Protein AF-A0A1I1YIY4-F1 (afdb_monomer_lite)

InterPro domains:
  IPR008651 Uncharacterised protein family HicB [PF05534] (10-35)
  IPR010985 Ribbon-helix-helix [SSF47598] (6-48)
  IPR013321 Arc-type ribbon-helix-helix [G3DSA:1.10.1220.10] (1-128)

pLDDT: mean 80.32, std 14.22, range [46.34, 97.25]

Radius of gyration: 22.72 Å; chains: 1; bounding box: 58×53×59 Å

Secondary structure (DSSP, 8-state):
------S--------HHHHHHHHHHHHHTT--HHHHHHHHHHHHSPPHHHHHHHHHSPTT-HHHHHHHHHHHHHHHHHHHHHHHHHHHHHHHHTT---TTHHHHHHHHHHHHHHHHHHHHHHHHHHHHHHHHHSTTPPPTHHHHHTT-PPP-

Organism: NCBI:txid32040

Structure (mmCIF, N/CA/C/O backbone):
data_AF-A0A1I1YIY4-F1
#
_entry.id   AF-A0A1I1YIY4-F1
#
loop_
_atom_site.group_PDB
_atom_site.id
_atom_site.type_symbol
_atom_site.label_atom_id
_atom_site.label_alt_id
_atom_site.label_comp_id
_atom_site.label_asym_id
_atom_site.label_entity_id
_atom_site.label_seq_id
_atom_site.pdbx_PDB_ins_code
_atom_site.Cartn_x
_atom_site.Cartn_y
_atom_site.Cartn_z
_atom_site.occupancy
_atom_site.B_iso_or_equiv
_atom_site.auth_seq_id
_atom_site.auth_comp_id
_atom_site.auth_asym_id
_atom_site.auth_atom_id
_atom_site.pdbx_PDB_model_num
ATOM 1 N N . MET A 1 1 ? 4.814 -25.012 28.035 1.00 46.34 1 MET A N 1
ATOM 2 C CA . MET A 1 1 ? 4.891 -25.955 26.908 1.00 46.34 1 MET A CA 1
ATOM 3 C C . MET A 1 1 ? 3.454 -26.138 26.461 1.00 46.34 1 MET A C 1
ATOM 5 O O . MET A 1 1 ? 2.689 -26.688 27.237 1.00 46.34 1 MET A O 1
ATOM 9 N N . ASP A 1 2 ? 2.946 -25.527 25.400 1.00 48.53 2 ASP A N 1
ATOM 10 C CA . ASP A 1 2 ? 3.580 -24.908 24.239 1.00 48.53 2 ASP A CA 1
ATOM 11 C C . ASP A 1 2 ? 2.673 -23.776 23.733 1.00 48.53 2 ASP A C 1
ATOM 13 O O . ASP A 1 2 ? 1.528 -24.024 23.366 1.00 48.53 2 ASP A O 1
ATOM 17 N N . ASP A 1 3 ? 3.182 -22.541 23.684 1.00 55.66 3 ASP A N 1
ATOM 18 C CA . ASP A 1 3 ? 2.574 -21.433 22.921 1.00 55.66 3 ASP A CA 1
ATOM 19 C C . ASP A 1 3 ? 2.932 -21.572 21.423 1.00 55.66 3 ASP A C 1
ATOM 21 O O . ASP A 1 3 ? 3.274 -20.603 20.736 1.00 55.66 3 ASP A O 1
ATOM 25 N N . GLU A 1 4 ? 2.967 -22.807 20.918 1.00 54.03 4 GLU A N 1
ATOM 26 C CA . GLU A 1 4 ? 3.561 -23.116 19.625 1.00 54.03 4 GLU A CA 1
ATOM 27 C C . GLU A 1 4 ? 2.521 -23.021 18.508 1.00 54.03 4 GLU A C 1
ATOM 29 O O . GLU A 1 4 ? 1.677 -23.886 18.298 1.00 54.03 4 GLU A O 1
ATOM 34 N N . ASP A 1 5 ? 2.678 -21.935 17.754 1.00 60.22 5 ASP A N 1
ATOM 35 C CA . ASP A 1 5 ? 2.136 -21.658 16.425 1.00 60.22 5 ASP A CA 1
ATOM 36 C C . ASP A 1 5 ? 0.777 -20.932 16.377 1.00 60.22 5 ASP A C 1
ATOM 38 O O . ASP A 1 5 ? -0.262 -21.465 15.996 1.00 60.22 5 ASP A O 1
ATOM 42 N N . ARG A 1 6 ? 0.815 -19.617 16.657 1.00 80.00 6 ARG A N 1
ATOM 43 C CA . ARG A 1 6 ? -0.283 -18.649 16.415 1.00 80.00 6 ARG A CA 1
ATOM 44 C C . ARG A 1 6 ? -0.660 -18.481 14.929 1.00 80.00 6 ARG A C 1
ATOM 46 O O . ARG A 1 6 ? -1.421 -17.576 14.590 1.00 80.00 6 ARG A O 1
ATOM 53 N N . TYR A 1 7 ? -0.107 -19.292 14.031 1.00 82.62 7 TYR A N 1
ATOM 54 C CA . TYR A 1 7 ? -0.278 -19.162 12.590 1.00 82.62 7 TYR A CA 1
ATOM 55 C C . TYR A 1 7 ? -1.150 -20.284 12.028 1.00 82.62 7 TYR A C 1
ATOM 57 O O . TYR A 1 7 ? -0.907 -21.469 12.242 1.00 82.62 7 TYR A O 1
ATOM 65 N N . THR A 1 8 ? -2.146 -19.907 11.225 1.00 86.50 8 THR A N 1
ATOM 66 C CA . THR A 1 8 ? -2.897 -20.875 10.418 1.00 86.50 8 THR A CA 1
ATOM 67 C C . THR A 1 8 ? -2.083 -21.230 9.176 1.00 86.50 8 THR A C 1
ATOM 69 O O . THR A 1 8 ? -1.798 -20.369 8.344 1.00 86.50 8 THR A O 1
ATOM 72 N N . ARG A 1 9 ? -1.703 -22.504 9.034 1.00 89.88 9 ARG A N 1
ATOM 73 C CA . ARG A 1 9 ? -0.960 -22.991 7.863 1.00 89.88 9 ARG A CA 1
ATOM 74 C C . ARG A 1 9 ? -1.906 -23.202 6.685 1.00 89.88 9 ARG A C 1
ATOM 76 O O . ARG A 1 9 ? -2.873 -23.951 6.788 1.00 89.88 9 ARG A O 1
ATOM 83 N N . ILE A 1 10 ? -1.588 -22.584 5.552 1.00 89.12 10 ILE A N 1
ATOM 84 C CA . ILE A 1 10 ? -2.338 -22.728 4.301 1.00 89.12 10 ILE A CA 1
ATOM 85 C C . ILE A 1 10 ? -1.400 -23.103 3.155 1.00 89.12 10 ILE A C 1
ATOM 87 O O . ILE A 1 10 ? -0.235 -22.709 3.131 1.00 89.12 10 ILE A O 1
ATOM 91 N N . THR A 1 11 ? -1.910 -23.855 2.180 1.00 93.50 11 THR A N 1
ATOM 92 C CA . THR A 1 11 ? -1.194 -24.143 0.931 1.00 93.50 11 THR A CA 1
ATOM 93 C C . THR A 1 11 ? -1.805 -23.327 -0.199 1.00 93.50 11 THR A C 1
ATOM 95 O O . THR A 1 11 ? -2.979 -23.489 -0.525 1.00 93.50 11 THR A O 1
ATOM 98 N N . LEU A 1 12 ? -1.004 -22.458 -0.813 1.00 92.38 12 LEU A N 1
ATOM 99 C CA . LEU A 1 12 ? -1.431 -21.608 -1.921 1.00 92.38 12 LEU A CA 1
ATOM 100 C C . LEU A 1 12 ? -1.074 -22.260 -3.262 1.00 92.38 12 LEU A C 1
ATOM 102 O O . LEU A 1 12 ? 0.036 -22.757 -3.446 1.00 92.38 12 LEU A O 1
ATOM 106 N N . ARG A 1 13 ? -2.003 -22.226 -4.223 1.00 95.44 13 ARG A N 1
ATOM 107 C CA . ARG A 1 13 ? -1.722 -22.547 -5.630 1.00 95.44 13 ARG A CA 1
ATOM 108 C C . ARG A 1 13 ? -1.587 -21.239 -6.391 1.00 95.44 13 ARG A C 1
ATOM 110 O O . ARG A 1 13 ? -2.569 -20.520 -6.536 1.00 95.44 13 ARG A O 1
ATOM 117 N N . ILE A 1 14 ? -0.384 -20.939 -6.863 1.00 92.94 14 ILE A N 1
ATOM 118 C CA . ILE A 1 14 ? -0.097 -19.707 -7.601 1.00 92.94 14 ILE A CA 1
ATOM 119 C C . ILE A 1 14 ? 0.479 -20.021 -8.988 1.00 92.94 14 ILE A C 1
ATOM 121 O O . ILE A 1 14 ? 1.130 -21.058 -9.154 1.00 92.94 14 ILE A O 1
ATOM 125 N N . PRO A 1 15 ? 0.252 -19.151 -9.989 1.00 97.25 15 PRO A N 1
ATOM 126 C CA . PRO A 1 15 ? 0.902 -19.251 -11.293 1.00 97.25 15 PRO A CA 1
ATOM 127 C C . PRO A 1 15 ? 2.438 -19.311 -11.183 1.00 97.25 15 PRO A C 1
ATOM 129 O O . PRO A 1 15 ? 3.031 -18.703 -10.288 1.00 97.25 15 PRO A O 1
ATOM 132 N N . LYS A 1 16 ? 3.096 -20.069 -12.074 1.00 93.44 16 LYS A N 1
ATOM 133 C CA . LYS A 1 16 ? 4.557 -20.310 -12.017 1.00 93.44 16 LYS A CA 1
ATOM 134 C C . LYS A 1 16 ? 5.374 -19.032 -12.216 1.00 93.44 16 LYS A C 1
ATOM 136 O O . LYS A 1 16 ? 6.390 -18.834 -11.558 1.00 93.44 16 LYS A O 1
ATOM 141 N N . ASP A 1 17 ? 4.914 -18.177 -13.115 1.00 92.44 17 ASP A N 1
ATOM 142 C CA . ASP A 1 17 ? 5.447 -16.842 -13.363 1.00 92.44 17 ASP A CA 1
ATOM 143 C C . ASP A 1 17 ? 5.341 -15.961 -12.111 1.00 92.44 17 ASP A C 1
ATOM 145 O O . ASP A 1 17 ? 6.331 -15.352 -11.702 1.00 92.44 17 ASP A O 1
ATOM 149 N N . LEU A 1 18 ? 4.186 -15.967 -11.436 1.00 92.31 18 LEU A N 1
ATOM 150 C CA . LEU A 1 18 ? 4.000 -15.228 -10.188 1.00 92.31 18 LEU A CA 1
ATOM 151 C C . LEU A 1 18 ? 4.905 -15.759 -9.069 1.00 92.31 18 LEU A C 1
ATOM 153 O O . LEU A 1 18 ? 5.518 -14.968 -8.351 1.00 92.31 18 LEU A O 1
ATOM 157 N N . HIS A 1 19 ? 5.038 -17.083 -8.944 1.00 96.00 19 HIS A N 1
ATOM 158 C CA . HIS A 1 19 ? 5.977 -17.696 -8.004 1.00 96.00 19 HIS A CA 1
ATOM 159 C C . HIS A 1 19 ? 7.403 -17.192 -8.248 1.00 96.00 19 HIS A C 1
ATOM 161 O O . HIS A 1 19 ? 8.067 -16.754 -7.314 1.00 96.00 19 HIS A O 1
ATOM 167 N N . GLN A 1 20 ? 7.858 -17.187 -9.504 1.00 95.19 20 GLN A N 1
ATOM 168 C CA . GLN A 1 20 ? 9.202 -16.734 -9.855 1.00 95.19 20 GLN A CA 1
ATOM 169 C C . GLN A 1 20 ? 9.424 -15.252 -9.519 1.00 95.19 20 GLN A C 1
ATOM 171 O O . GLN A 1 20 ? 10.475 -14.895 -8.989 1.00 95.19 20 GLN A O 1
ATOM 176 N N . VAL A 1 21 ? 8.429 -14.394 -9.765 1.00 93.75 21 VAL A N 1
ATOM 177 C CA . VAL A 1 21 ? 8.478 -12.974 -9.375 1.00 93.75 21 VAL A CA 1
ATOM 178 C C . VAL A 1 21 ? 8.605 -12.814 -7.856 1.00 93.75 21 VAL A C 1
ATOM 180 O O . VAL A 1 21 ? 9.412 -12.003 -7.396 1.00 93.75 21 VAL A O 1
ATOM 183 N N . LEU A 1 22 ? 7.846 -13.588 -7.074 1.00 93.75 22 LEU A N 1
ATOM 184 C CA . LEU A 1 22 ? 7.902 -13.549 -5.610 1.00 93.75 22 LEU A CA 1
ATOM 185 C C . LEU A 1 22 ? 9.237 -14.075 -5.070 1.00 93.75 22 LEU A C 1
ATOM 187 O O . LEU A 1 22 ? 9.790 -13.467 -4.158 1.00 93.75 22 LEU A O 1
ATOM 191 N N . THR A 1 23 ? 9.797 -15.137 -5.658 1.00 95.19 23 THR A N 1
ATOM 192 C CA . THR A 1 23 ? 11.123 -15.658 -5.287 1.00 95.19 23 THR A CA 1
ATOM 193 C C . THR A 1 23 ? 12.211 -14.612 -5.507 1.00 95.19 23 THR A C 1
ATOM 195 O O . THR A 1 23 ? 12.939 -14.290 -4.573 1.00 95.19 23 THR A O 1
ATOM 198 N N . THR A 1 24 ? 12.269 -13.999 -6.695 1.00 94.19 24 THR A N 1
ATOM 199 C CA . THR A 1 24 ? 13.250 -12.939 -6.979 1.00 94.19 24 THR A CA 1
ATOM 200 C C . THR A 1 24 ? 13.089 -11.745 -6.032 1.00 94.19 24 THR A C 1
ATOM 202 O O . THR A 1 24 ? 14.070 -11.125 -5.624 1.00 94.19 24 THR A O 1
ATOM 205 N N . ALA A 1 25 ? 11.854 -11.394 -5.665 1.00 91.44 25 ALA A N 1
ATOM 206 C CA . ALA A 1 25 ? 11.611 -10.306 -4.726 1.00 91.44 25 ALA A CA 1
ATOM 207 C C . ALA A 1 25 ? 12.050 -10.640 -3.291 1.00 91.44 25 ALA A C 1
ATOM 209 O O . ALA A 1 25 ? 12.610 -9.775 -2.614 1.00 91.44 25 ALA A O 1
ATOM 210 N N . ALA A 1 26 ? 11.830 -11.877 -2.848 1.00 94.81 26 ALA A N 1
ATOM 211 C CA . ALA A 1 26 ? 12.260 -12.368 -1.545 1.00 94.81 26 ALA A CA 1
ATOM 212 C C . ALA A 1 26 ? 13.795 -12.375 -1.433 1.00 94.81 26 ALA A C 1
ATOM 214 O O . ALA A 1 26 ? 14.343 -11.847 -0.468 1.00 94.81 26 ALA A O 1
ATOM 215 N N . GLU A 1 27 ? 14.491 -12.852 -2.470 1.00 93.81 27 GLU A N 1
ATOM 216 C CA . GLU A 1 27 ? 15.958 -12.809 -2.564 1.00 93.81 27 GLU A CA 1
ATOM 217 C C . GLU A 1 27 ? 16.487 -11.374 -2.494 1.00 93.81 27 GLU A C 1
ATOM 219 O O . GLU A 1 27 ? 17.369 -11.070 -1.694 1.00 93.81 27 GLU A O 1
ATOM 224 N N . ARG A 1 28 ? 15.902 -1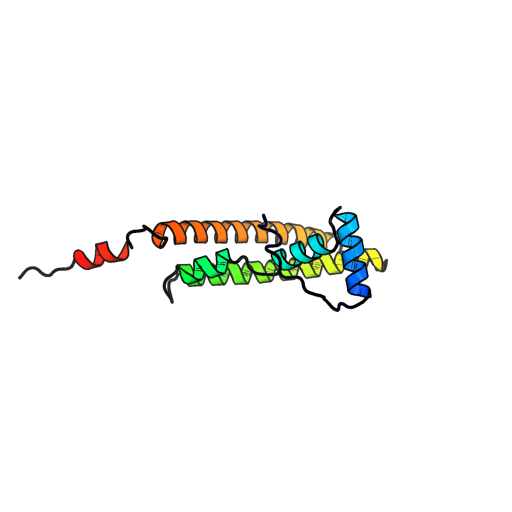0.459 -3.279 1.00 93.81 28 ARG A N 1
ATOM 225 C CA . ARG A 1 28 ? 16.305 -9.044 -3.305 1.00 93.81 28 ARG A CA 1
ATOM 226 C C . ARG A 1 28 ? 16.120 -8.344 -1.956 1.00 93.81 28 ARG A C 1
ATOM 228 O O . ARG A 1 28 ? 16.821 -7.377 -1.675 1.00 93.81 28 ARG A O 1
ATOM 235 N N . THR A 1 29 ? 15.153 -8.779 -1.155 1.00 88.56 29 THR A N 1
ATOM 236 C CA . THR A 1 29 ? 14.832 -8.175 0.148 1.00 88.56 29 THR A CA 1
ATOM 237 C C . THR A 1 29 ? 15.429 -8.939 1.328 1.00 88.56 29 THR A C 1
ATOM 239 O O . THR A 1 29 ? 15.192 -8.552 2.472 1.00 88.56 29 THR A O 1
ATOM 242 N N . SER A 1 30 ? 16.201 -10.001 1.069 1.00 92.81 30 SER A N 1
ATOM 243 C CA . SER A 1 30 ? 16.733 -10.919 2.085 1.00 92.81 30 SER A CA 1
ATOM 244 C C . SER A 1 30 ? 15.649 -11.481 3.018 1.00 92.81 30 SER A C 1
ATOM 246 O O . SER A 1 30 ? 15.883 -11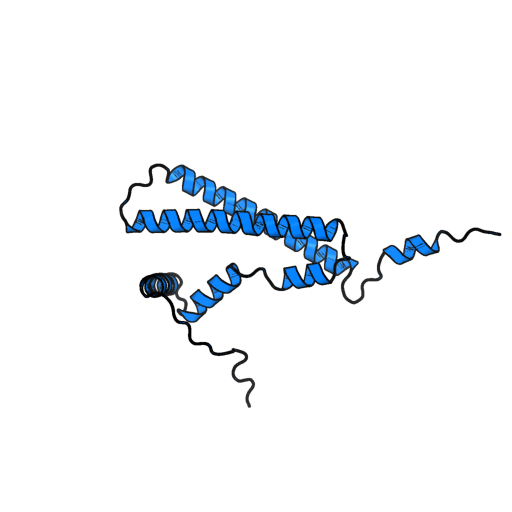.691 4.208 1.00 92.81 30 SER A O 1
ATOM 248 N N . LYS A 1 31 ? 14.444 -11.711 2.487 1.00 90.25 31 LYS A N 1
ATOM 249 C CA . LYS A 1 31 ? 13.299 -12.281 3.211 1.00 90.25 31 LYS A CA 1
ATOM 250 C C . LYS A 1 31 ? 13.031 -13.708 2.748 1.00 90.25 31 LYS A C 1
ATOM 252 O O . LYS A 1 31 ? 13.368 -14.091 1.632 1.00 90.25 31 LYS A O 1
ATOM 257 N N . SER A 1 32 ? 12.367 -14.501 3.589 1.00 95.12 32 SER A N 1
ATOM 258 C CA . SER A 1 32 ? 11.789 -15.764 3.122 1.00 95.12 32 SER A CA 1
ATOM 259 C C . SER A 1 32 ? 10.628 -15.485 2.165 1.00 95.12 32 SER A C 1
ATOM 261 O O . SER A 1 32 ? 9.959 -14.455 2.271 1.00 95.12 32 SER A O 1
ATOM 263 N N . LEU A 1 33 ? 10.342 -16.426 1.260 1.00 94.06 33 LEU A N 1
ATOM 264 C CA . LEU A 1 33 ? 9.196 -16.316 0.352 1.00 94.06 33 LEU A CA 1
ATOM 265 C C . LEU A 1 33 ? 7.889 -16.070 1.124 1.00 94.06 33 LEU A C 1
ATOM 267 O O . LEU A 1 33 ? 7.088 -15.229 0.730 1.00 94.06 33 LEU A O 1
ATOM 271 N N . ASN A 1 34 ? 7.710 -16.751 2.261 1.00 93.94 34 ASN A N 1
ATOM 272 C CA . ASN A 1 34 ? 6.545 -16.567 3.123 1.00 93.94 34 ASN A CA 1
ATOM 273 C C . ASN A 1 34 ? 6.484 -15.149 3.716 1.00 93.94 34 ASN A C 1
ATOM 275 O O . ASN A 1 34 ? 5.437 -14.514 3.675 1.00 93.94 34 ASN A O 1
ATOM 279 N N . ALA A 1 35 ? 7.607 -14.618 4.214 1.00 92.38 35 ALA A N 1
ATOM 280 C CA . ALA A 1 35 ? 7.661 -13.264 4.768 1.00 92.38 35 ALA A CA 1
ATOM 281 C C . ALA A 1 35 ? 7.407 -12.180 3.704 1.00 92.38 35 ALA A C 1
ATOM 283 O O . ALA A 1 35 ? 6.764 -11.173 3.995 1.00 92.38 35 ALA A O 1
ATOM 284 N N . GLU A 1 36 ? 7.873 -12.384 2.470 1.00 94.75 36 GLU A N 1
ATOM 285 C CA . GLU A 1 36 ? 7.591 -11.484 1.346 1.00 94.75 36 GLU A CA 1
ATOM 286 C C . GLU A 1 36 ? 6.108 -11.526 0.942 1.00 94.75 36 GLU A C 1
ATOM 288 O O . GLU A 1 36 ? 5.499 -10.476 0.739 1.00 94.75 36 GLU A O 1
ATOM 293 N N . ILE A 1 37 ? 5.502 -12.720 0.878 1.00 93.88 37 ILE A N 1
ATOM 294 C CA . ILE A 1 37 ? 4.064 -12.881 0.609 1.00 93.88 37 ILE A CA 1
ATOM 295 C C . ILE A 1 37 ? 3.239 -12.182 1.692 1.00 93.88 37 ILE A C 1
ATOM 297 O O . ILE A 1 37 ? 2.374 -11.372 1.364 1.00 93.88 37 ILE A O 1
ATOM 301 N N . ILE A 1 38 ? 3.534 -12.446 2.968 1.00 90.19 38 ILE A N 1
ATOM 302 C CA . ILE A 1 38 ? 2.839 -11.819 4.099 1.00 90.19 38 ILE A CA 1
ATOM 303 C C . ILE A 1 38 ? 2.987 -10.298 4.037 1.00 90.19 38 ILE A C 1
ATOM 305 O O . ILE A 1 38 ? 1.983 -9.601 4.119 1.00 90.19 38 ILE A O 1
ATOM 309 N N . GLY A 1 39 ? 4.197 -9.775 3.822 1.00 85.25 39 GLY A N 1
ATOM 310 C CA . GLY A 1 39 ? 4.423 -8.329 3.765 1.00 85.25 39 GLY A CA 1
ATOM 311 C C . GLY A 1 39 ? 3.646 -7.641 2.639 1.00 85.25 39 GLY A C 1
ATOM 312 O O . GLY A 1 39 ? 3.104 -6.555 2.833 1.00 85.25 39 GLY A O 1
ATOM 313 N N . ARG A 1 40 ? 3.530 -8.285 1.472 1.00 89.88 40 ARG A N 1
ATOM 314 C CA . ARG A 1 40 ? 2.702 -7.774 0.368 1.00 89.88 40 ARG A CA 1
ATOM 315 C C . ARG A 1 40 ? 1.216 -7.835 0.682 1.00 89.88 40 ARG A C 1
ATOM 317 O O . ARG A 1 40 ? 0.504 -6.888 0.366 1.00 89.88 40 ARG A O 1
ATOM 324 N N . LEU A 1 41 ? 0.758 -8.925 1.295 1.00 88.31 41 LEU A N 1
ATOM 325 C CA . LEU A 1 41 ? -0.637 -9.068 1.696 1.00 88.31 41 LEU A CA 1
ATOM 326 C C . LEU A 1 41 ? -1.009 -8.022 2.747 1.00 88.31 41 LEU A C 1
ATOM 328 O O . LEU A 1 41 ? -1.994 -7.320 2.558 1.00 88.31 41 LEU A O 1
ATOM 332 N N . GLN A 1 42 ? -0.181 -7.834 3.773 1.00 81.50 42 GLN A N 1
ATOM 333 C CA . GLN A 1 42 ? -0.355 -6.786 4.782 1.00 81.50 42 GLN A CA 1
ATOM 334 C C . GLN A 1 42 ? -0.381 -5.387 4.163 1.00 81.50 42 GLN A C 1
ATOM 336 O O . GLN A 1 42 ? -1.201 -4.569 4.548 1.00 81.50 42 GLN A O 1
ATOM 341 N N . ALA A 1 43 ? 0.457 -5.114 3.160 1.00 77.44 43 ALA A N 1
ATOM 342 C CA . ALA A 1 43 ? 0.411 -3.839 2.445 1.00 77.44 43 ALA A CA 1
ATOM 343 C C . ALA A 1 43 ? -0.845 -3.669 1.563 1.00 77.44 43 ALA A C 1
ATOM 345 O O . ALA A 1 43 ? -1.203 -2.542 1.215 1.00 77.44 43 ALA A O 1
ATOM 346 N N . SER A 1 44 ? -1.485 -4.772 1.160 1.00 79.25 44 SER A N 1
ATOM 347 C CA . SER A 1 44 ? -2.676 -4.773 0.299 1.00 79.25 44 SER A CA 1
ATOM 348 C C . SER A 1 44 ? -3.998 -4.754 1.068 1.00 79.25 44 SER A C 1
ATOM 350 O O . SER A 1 44 ? -4.999 -4.274 0.539 1.00 79.25 44 SER A O 1
ATOM 352 N N . VAL A 1 45 ? -4.004 -5.273 2.296 1.00 75.25 45 VAL A N 1
ATOM 353 C CA . VAL A 1 45 ? -5.173 -5.297 3.175 1.00 75.25 45 VAL A CA 1
ATOM 354 C C . VAL A 1 45 ? -5.192 -3.982 3.965 1.00 75.25 45 VAL A C 1
ATOM 356 O O . VAL A 1 45 ? -4.158 -3.612 4.521 1.00 75.25 45 VAL A O 1
ATOM 359 N N . PRO A 1 46 ? -6.313 -3.238 3.991 1.00 61.75 46 PRO A N 1
ATOM 360 C CA . PRO A 1 46 ? -6.442 -2.089 4.878 1.00 61.75 46 PRO A CA 1
ATOM 361 C C . PRO A 1 46 ? -6.224 -2.545 6.322 1.00 61.75 46 PRO A C 1
ATOM 363 O O . PRO A 1 46 ? -6.760 -3.567 6.742 1.00 61.75 46 PRO A O 1
ATOM 366 N N . ASP A 1 47 ? -5.383 -1.820 7.050 1.00 64.25 47 ASP A N 1
ATOM 367 C CA . ASP A 1 47 ? -4.976 -2.165 8.410 1.00 64.25 47 ASP A CA 1
ATOM 368 C C . ASP A 1 47 ? -6.229 -2.326 9.298 1.00 64.25 47 ASP A C 1
ATOM 370 O O . ASP A 1 47 ? -7.106 -1.462 9.258 1.00 64.25 47 ASP A O 1
ATOM 374 N N . ASP A 1 48 ? -6.326 -3.366 10.139 1.00 60.28 48 ASP A N 1
ATOM 375 C CA . ASP A 1 48 ? -7.493 -3.607 11.027 1.00 60.28 48 ASP A CA 1
ATOM 376 C C . ASP A 1 48 ? -7.819 -2.397 11.926 1.00 60.28 48 ASP A C 1
ATOM 378 O O . ASP A 1 48 ? -8.946 -2.211 12.387 1.00 60.28 48 ASP A O 1
ATOM 382 N N . THR A 1 49 ? -6.837 -1.518 12.142 1.00 58.12 49 THR A N 1
ATOM 383 C CA . THR A 1 49 ? -7.010 -0.247 12.852 1.00 58.12 49 THR A CA 1
ATOM 384 C C . THR A 1 49 ? -7.915 0.752 12.122 1.00 58.12 49 THR A C 1
ATOM 386 O O . THR A 1 49 ? -8.472 1.636 12.765 1.00 58.12 49 THR A O 1
ATOM 389 N N . GLU A 1 50 ? -8.072 0.655 10.801 1.00 65.38 50 GLU A N 1
ATOM 390 C CA . GLU A 1 50 ? -9.022 1.460 10.020 1.00 65.38 50 GLU A CA 1
ATOM 391 C C . GLU A 1 50 ? -10.456 0.986 10.253 1.00 65.38 50 GLU A C 1
ATOM 393 O O . GLU A 1 50 ? -11.325 1.802 10.555 1.00 65.38 50 GLU A O 1
ATOM 398 N N . SER A 1 51 ? -10.686 -0.328 10.214 1.00 64.56 51 SER A N 1
ATOM 399 C CA . SER A 1 51 ? -11.981 -0.934 10.543 1.00 64.56 51 SER A CA 1
ATOM 400 C C . SER A 1 51 ? -12.373 -0.663 11.997 1.00 64.56 51 SER A C 1
ATOM 402 O O . SER A 1 51 ? -13.477 -0.189 12.250 1.00 64.56 51 SER A O 1
ATOM 404 N N . ALA A 1 52 ? -11.447 -0.838 12.946 1.00 64.25 52 ALA A N 1
ATOM 405 C CA . ALA A 1 52 ? -11.688 -0.541 14.358 1.00 64.25 52 ALA A CA 1
ATOM 406 C C . ALA A 1 52 ? -11.996 0.949 14.607 1.00 64.25 52 ALA A C 1
ATOM 408 O O . ALA A 1 52 ? -12.876 1.279 15.397 1.00 64.25 52 ALA A O 1
ATOM 409 N N . ALA A 1 53 ? -11.316 1.871 13.914 1.00 64.06 53 ALA A N 1
ATOM 410 C CA . ALA A 1 53 ? -11.620 3.299 14.023 1.00 64.06 53 ALA A CA 1
ATOM 411 C C . ALA A 1 53 ? -13.000 3.645 13.442 1.00 64.06 53 ALA A C 1
ATOM 413 O O . ALA A 1 53 ? -13.700 4.491 13.993 1.00 64.06 53 ALA A O 1
ATOM 414 N N . LEU A 1 54 ? -13.419 2.979 12.362 1.00 67.69 54 LEU A N 1
ATOM 415 C CA . LEU A 1 54 ? -14.751 3.153 11.781 1.00 67.69 54 LEU A CA 1
ATOM 416 C C . LEU A 1 54 ? -15.869 2.576 12.659 1.00 67.69 54 LEU A C 1
ATOM 418 O O . LEU A 1 54 ? -16.961 3.139 12.657 1.00 67.69 54 LEU A O 1
ATOM 422 N N . GLU A 1 55 ? -15.611 1.493 13.397 1.00 72.12 55 GLU A N 1
ATOM 423 C CA . GLU A 1 55 ? -16.570 0.884 14.334 1.00 72.12 55 GLU A CA 1
ATOM 424 C C . GLU A 1 55 ? -16.826 1.748 15.573 1.00 72.12 55 GLU A C 1
ATOM 426 O O . GLU A 1 55 ? -17.935 1.7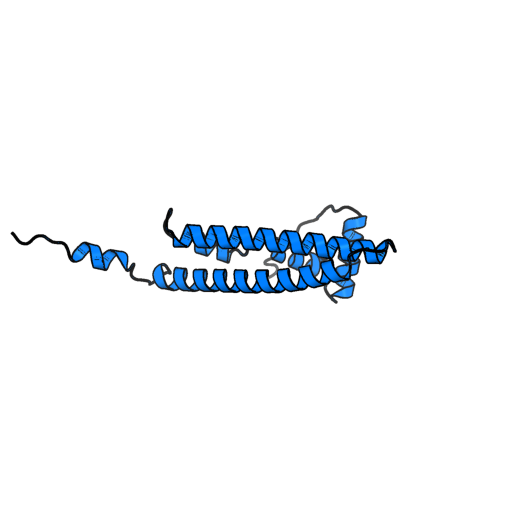64 16.103 1.00 72.12 55 GLU A O 1
ATOM 431 N N . VAL A 1 56 ? -15.815 2.493 16.026 1.00 72.31 56 VAL A N 1
ATOM 432 C CA . VAL A 1 56 ? -15.918 3.376 17.198 1.00 72.31 56 VAL A CA 1
ATOM 433 C C . VAL A 1 56 ? -16.644 4.691 16.863 1.00 72.31 56 VAL A C 1
ATOM 435 O O . VAL A 1 56 ? -17.171 5.361 17.753 1.00 72.31 56 VAL A O 1
ATOM 438 N N . LEU A 1 57 ? -16.704 5.073 15.583 1.00 74.50 57 LEU A N 1
ATOM 439 C CA . LEU A 1 57 ? -17.311 6.331 15.157 1.00 74.50 57 LEU A CA 1
ATOM 440 C C . LEU A 1 57 ? -18.825 6.209 14.919 1.00 74.50 57 LEU A C 1
ATOM 442 O O . LEU A 1 57 ? -19.273 5.277 14.246 1.00 74.50 57 LEU A O 1
ATOM 446 N N . PRO A 1 58 ? -19.629 7.197 15.368 1.00 77.25 58 PRO A N 1
ATOM 447 C CA . PRO A 1 58 ? -21.064 7.204 15.120 1.00 77.25 58 PRO A CA 1
ATOM 448 C C . PRO A 1 58 ? -21.383 7.125 13.627 1.00 77.25 58 PRO A C 1
ATOM 450 O O . PRO A 1 58 ? -20.759 7.805 12.797 1.00 77.25 58 PRO A O 1
ATOM 453 N N . GLU A 1 59 ? -22.391 6.321 13.291 1.00 75.50 59 GLU A N 1
ATOM 454 C CA . GLU A 1 59 ? -22.912 6.230 11.930 1.00 75.50 59 GLU A CA 1
ATOM 455 C C . GLU A 1 59 ? -23.394 7.603 11.450 1.00 75.50 59 GLU A C 1
ATOM 457 O O . GLU A 1 59 ? -24.134 8.293 12.147 1.00 75.50 59 GLU A O 1
ATOM 462 N N . GLY A 1 60 ? -22.930 8.028 10.271 1.00 72.44 60 GLY A N 1
ATOM 463 C CA . GLY A 1 60 ? -23.277 9.330 9.690 1.00 72.44 60 GLY A CA 1
ATOM 464 C C . GLY A 1 60 ? -22.523 10.539 10.261 1.00 72.44 60 GLY A C 1
ATOM 465 O O . GLY A 1 60 ? -22.814 11.664 9.860 1.00 72.44 60 GLY A O 1
ATOM 466 N N . SER A 1 61 ? -21.549 10.350 11.159 1.00 81.06 61 SER A N 1
ATOM 467 C CA . SER A 1 61 ? -20.684 11.458 11.586 1.00 81.06 61 SER A CA 1
ATOM 468 C C . SER A 1 61 ? -19.814 11.971 10.430 1.00 81.06 61 SER A C 1
ATOM 470 O O . SER A 1 61 ? -19.303 11.187 9.626 1.00 81.06 61 SER A O 1
ATOM 472 N N . ALA A 1 62 ? -19.607 13.293 10.370 1.00 81.06 62 ALA A N 1
ATOM 473 C CA . ALA A 1 62 ? -18.714 13.914 9.386 1.00 81.06 62 ALA A CA 1
ATOM 474 C C . ALA A 1 62 ? -17.299 13.312 9.459 1.00 81.06 62 ALA A C 1
ATOM 476 O O . ALA A 1 62 ? -16.732 12.953 8.436 1.00 81.06 62 ALA A O 1
ATOM 477 N N . LEU A 1 63 ? -16.805 13.055 10.677 1.00 79.50 63 LEU A N 1
ATOM 478 C CA . LEU A 1 63 ? -15.502 12.429 10.908 1.00 79.50 63 LEU A CA 1
ATOM 479 C C . LEU A 1 63 ? -15.398 11.023 10.287 1.00 79.50 63 LEU A C 1
ATOM 481 O O . LEU A 1 63 ? -14.371 10.677 9.709 1.00 79.50 63 LEU A O 1
ATOM 485 N N . ARG A 1 64 ? -16.463 10.209 10.373 1.00 81.94 64 ARG A N 1
ATOM 486 C CA . ARG A 1 64 ? -16.508 8.882 9.735 1.00 81.94 64 ARG A CA 1
ATOM 487 C C . ARG A 1 64 ? -16.475 9.008 8.214 1.00 81.94 64 ARG A C 1
ATOM 489 O O . ARG A 1 64 ? -15.773 8.236 7.567 1.00 81.94 64 ARG A O 1
ATOM 496 N N . HIS A 1 65 ? -17.197 9.976 7.650 1.00 83.56 65 HIS A N 1
ATOM 497 C CA . HIS A 1 65 ? -17.200 10.221 6.208 1.00 83.56 65 HIS A CA 1
ATOM 498 C C . HIS A 1 65 ? -15.832 10.700 5.700 1.00 83.56 65 HIS A C 1
ATOM 500 O O . HIS A 1 65 ? -15.330 10.177 4.706 1.00 83.56 65 HIS A O 1
ATOM 506 N N . ASP A 1 66 ? -15.194 11.622 6.420 1.00 84.62 66 ASP A N 1
ATOM 507 C CA . ASP A 1 66 ? -13.871 12.152 6.080 1.00 84.62 66 ASP A CA 1
ATOM 508 C C . ASP A 1 66 ? -12.788 11.067 6.165 1.00 84.62 66 ASP A C 1
ATOM 510 O O . ASP A 1 66 ? -11.943 10.952 5.270 1.00 84.62 66 ASP A O 1
ATOM 514 N N . LEU A 1 67 ? -12.850 10.206 7.188 1.00 84.44 67 LEU A N 1
ATOM 515 C CA . LEU A 1 67 ? -11.963 9.051 7.320 1.00 84.44 67 LEU A CA 1
ATOM 516 C C . LEU A 1 67 ? -12.174 8.049 6.174 1.00 84.44 67 LEU A C 1
ATOM 518 O O . LEU A 1 67 ? -11.202 7.617 5.558 1.00 84.44 67 LEU A O 1
ATOM 522 N N . GLN A 1 68 ? -13.424 7.714 5.840 1.00 86.06 68 GLN A N 1
ATOM 523 C CA . GLN A 1 68 ? -13.736 6.832 4.707 1.00 86.06 68 GLN A CA 1
ATOM 524 C C . GLN A 1 68 ? -13.235 7.402 3.376 1.00 86.06 68 GLN A C 1
ATOM 526 O O . GLN A 1 68 ? -12.656 6.670 2.573 1.00 86.06 68 GLN A O 1
ATOM 531 N N . SER A 1 69 ? -13.427 8.703 3.154 1.00 88.25 69 SER A N 1
ATOM 532 C CA . SER A 1 69 ? -12.930 9.408 1.971 1.00 88.25 69 SER A CA 1
ATOM 533 C C . SER A 1 69 ? -11.402 9.354 1.889 1.00 88.25 69 SER A C 1
ATOM 535 O O . SER A 1 69 ? -10.846 8.998 0.847 1.00 88.25 69 SER A O 1
ATOM 537 N N . SER A 1 70 ? -10.719 9.598 3.011 1.00 86.50 70 SER A N 1
ATOM 538 C CA . SER A 1 70 ? -9.256 9.536 3.103 1.00 86.50 70 SER A CA 1
ATOM 539 C C . SER A 1 70 ? -8.728 8.123 2.835 1.00 86.50 70 SER A C 1
ATOM 541 O O . SER A 1 70 ? -7.802 7.954 2.047 1.00 86.50 70 SER A O 1
ATOM 543 N N . ILE A 1 71 ? -9.354 7.088 3.405 1.00 86.12 71 ILE A N 1
ATOM 544 C CA . ILE A 1 71 ? -9.000 5.681 3.149 1.00 86.12 71 ILE A CA 1
ATOM 545 C C . ILE A 1 71 ? -9.190 5.337 1.663 1.00 86.12 71 ILE A C 1
ATOM 547 O O . ILE A 1 71 ? -8.299 4.769 1.027 1.00 86.12 71 ILE A O 1
ATOM 551 N N . ALA A 1 72 ? -10.319 5.726 1.065 1.00 87.38 72 ALA A N 1
ATOM 552 C CA . ALA A 1 72 ? -10.576 5.499 -0.356 1.00 87.38 72 ALA A CA 1
ATOM 553 C C . ALA A 1 72 ? -9.540 6.205 -1.251 1.00 87.38 72 ALA A C 1
ATOM 555 O O . ALA A 1 72 ? -9.055 5.627 -2.231 1.00 87.38 72 ALA A O 1
ATOM 556 N N . GLN A 1 73 ? -9.156 7.435 -0.898 1.00 87.88 73 GLN A N 1
ATOM 557 C CA . GLN A 1 73 ? -8.098 8.173 -1.581 1.00 87.88 73 GLN A CA 1
ATOM 558 C C . GLN A 1 73 ? -6.741 7.472 -1.442 1.00 87.88 73 GLN A C 1
ATOM 560 O O . GLN A 1 73 ? -6.047 7.300 -2.447 1.00 87.88 73 GLN A O 1
ATOM 565 N N . LEU A 1 74 ? -6.382 7.004 -0.244 1.00 88.00 74 LEU A N 1
ATOM 566 C CA . LEU A 1 74 ? -5.149 6.256 -0.002 1.00 88.00 74 LEU A CA 1
ATOM 567 C C . LEU A 1 74 ? -5.077 4.995 -0.872 1.00 88.00 74 LEU A C 1
ATOM 569 O O . LEU A 1 74 ? -4.057 4.748 -1.520 1.00 88.00 74 LEU A O 1
ATOM 573 N N . HIS A 1 75 ? -6.165 4.225 -0.951 1.00 87.06 75 HIS A N 1
ATOM 574 C CA . HIS A 1 75 ? -6.236 3.047 -1.818 1.00 87.06 75 HIS A CA 1
ATOM 575 C C . HIS A 1 75 ? -6.032 3.398 -3.291 1.00 87.06 75 HIS A C 1
ATOM 577 O O . HIS A 1 75 ? -5.266 2.727 -3.985 1.00 87.06 75 HIS A O 1
ATOM 583 N N . LYS A 1 76 ? -6.668 4.470 -3.773 1.00 89.94 76 LYS A N 1
ATOM 584 C CA . LYS A 1 76 ? -6.487 4.942 -5.150 1.00 89.94 76 LYS A CA 1
ATOM 585 C C . LYS A 1 76 ? -5.020 5.276 -5.440 1.00 89.94 76 LYS A C 1
ATOM 587 O O . LYS A 1 76 ? -4.487 4.821 -6.452 1.00 89.94 76 LYS A O 1
ATOM 592 N N . LEU A 1 77 ? -4.363 6.015 -4.545 1.00 89.31 77 LEU A N 1
ATOM 593 C CA . LEU A 1 77 ? -2.959 6.411 -4.693 1.00 89.31 77 LEU A CA 1
ATOM 594 C C . LEU A 1 77 ? -2.010 5.205 -4.649 1.00 89.31 77 LEU A C 1
ATOM 596 O O . LEU A 1 77 ? -1.112 5.091 -5.486 1.00 89.31 77 LEU A O 1
ATOM 600 N N . ARG A 1 78 ? -2.228 4.268 -3.716 1.00 88.94 78 ARG A N 1
ATOM 601 C CA . ARG A 1 78 ? -1.446 3.023 -3.617 1.00 88.94 78 ARG A CA 1
ATOM 602 C C . ARG A 1 78 ? -1.590 2.161 -4.872 1.00 88.94 78 ARG A C 1
ATOM 604 O O . ARG A 1 78 ? -0.587 1.639 -5.358 1.00 88.94 78 ARG A O 1
ATOM 611 N N . ASN A 1 79 ? -2.796 2.065 -5.430 1.00 90.25 79 ASN A N 1
ATOM 612 C CA . ASN A 1 79 ? -3.042 1.338 -6.675 1.00 90.25 79 ASN A CA 1
ATOM 613 C C . ASN A 1 79 ? -2.327 1.988 -7.866 1.00 90.25 79 ASN A C 1
ATOM 615 O O . ASN A 1 79 ? -1.665 1.293 -8.635 1.00 90.25 79 ASN A O 1
ATOM 619 N N . GLU A 1 80 ? -2.408 3.315 -8.003 1.00 92.06 80 GLU A N 1
ATOM 620 C CA . GLU A 1 80 ? -1.698 4.040 -9.064 1.00 92.06 80 GLU A CA 1
ATOM 621 C C . GLU A 1 80 ? -0.180 3.827 -8.960 1.00 92.06 80 GLU A C 1
ATOM 623 O O . GLU A 1 80 ? 0.472 3.473 -9.946 1.00 92.06 80 GLU A O 1
ATOM 628 N N . LYS A 1 81 ? 0.374 3.948 -7.747 1.00 91.81 81 LYS A N 1
ATOM 629 C CA . LYS A 1 81 ? 1.791 3.682 -7.476 1.00 91.81 81 LYS A CA 1
ATOM 630 C C . LYS A 1 81 ? 2.177 2.257 -7.882 1.00 91.81 81 LYS A C 1
ATOM 632 O O . LYS A 1 81 ? 3.164 2.082 -8.593 1.00 91.81 81 LYS A O 1
ATOM 637 N N . ALA A 1 82 ? 1.398 1.253 -7.476 1.00 88.00 82 ALA A N 1
ATOM 638 C CA . ALA A 1 82 ? 1.676 -0.149 -7.781 1.00 88.00 82 ALA A CA 1
ATOM 639 C C . ALA A 1 82 ? 1.694 -0.429 -9.295 1.00 88.00 82 ALA A C 1
ATOM 641 O O . ALA A 1 82 ? 2.561 -1.158 -9.779 1.00 88.00 82 ALA A O 1
ATOM 642 N N . ILE A 1 83 ? 0.781 0.185 -10.057 1.00 90.50 83 ILE A N 1
ATOM 643 C CA . ILE A 1 83 ? 0.739 0.068 -11.523 1.00 90.50 83 ILE A CA 1
ATOM 644 C C . ILE A 1 83 ? 2.004 0.661 -12.153 1.00 90.50 83 ILE A C 1
ATOM 646 O O . ILE A 1 83 ? 2.608 0.035 -13.027 1.00 90.50 83 ILE A O 1
ATOM 650 N N . LEU A 1 84 ? 2.423 1.851 -11.715 1.00 90.19 84 LEU A N 1
ATOM 651 C CA . LEU A 1 84 ? 3.626 2.499 -12.242 1.00 90.19 84 LEU A CA 1
ATOM 652 C C . LEU A 1 84 ? 4.897 1.717 -11.883 1.00 90.19 84 LEU A C 1
ATOM 654 O O . LEU A 1 84 ? 5.745 1.511 -12.750 1.00 90.19 84 LEU A O 1
ATOM 658 N N . GLU A 1 85 ? 5.007 1.211 -10.652 1.00 90.06 85 GLU A N 1
ATOM 659 C CA . GLU A 1 85 ? 6.127 0.358 -10.230 1.00 90.06 85 GLU A CA 1
ATOM 660 C C . GLU A 1 85 ? 6.186 -0.947 -11.041 1.00 90.06 85 GLU A C 1
ATOM 662 O O . GLU A 1 85 ? 7.264 -1.346 -11.491 1.00 90.06 85 GLU A O 1
ATOM 667 N N . LEU A 1 86 ? 5.038 -1.585 -11.301 1.00 87.81 86 LEU A N 1
ATOM 668 C CA . LEU A 1 86 ? 4.963 -2.772 -12.154 1.00 87.81 86 LEU A CA 1
ATOM 669 C C . LEU A 1 86 ? 5.385 -2.456 -13.592 1.00 87.81 86 LEU A C 1
ATOM 671 O O . LEU A 1 86 ? 6.161 -3.207 -14.182 1.00 87.81 86 LEU A O 1
ATOM 675 N N . ARG A 1 87 ? 4.919 -1.335 -14.153 1.00 87.81 87 ARG A N 1
ATOM 676 C CA . ARG A 1 87 ? 5.297 -0.904 -15.504 1.00 87.81 87 ARG A CA 1
ATOM 677 C C . ARG A 1 87 ? 6.804 -0.679 -15.617 1.00 87.81 87 ARG A C 1
ATOM 679 O O . ARG A 1 87 ? 7.407 -1.167 -16.569 1.00 87.81 87 ARG A O 1
ATOM 686 N N . MET A 1 88 ? 7.410 -0.013 -14.630 1.00 87.00 88 MET A N 1
ATOM 687 C CA . MET A 1 88 ? 8.863 0.182 -14.562 1.00 87.00 88 MET A CA 1
ATOM 688 C C . MET A 1 88 ? 9.624 -1.140 -14.498 1.00 87.00 88 MET A C 1
ATOM 690 O O . MET A 1 88 ? 10.623 -1.331 -15.195 1.00 87.00 88 MET A O 1
ATOM 694 N N . TYR A 1 89 ? 9.143 -2.064 -13.670 1.00 87.56 89 TYR A N 1
ATOM 695 C CA . TYR A 1 89 ? 9.739 -3.383 -13.534 1.00 87.56 89 TYR A CA 1
ATOM 696 C C . TYR A 1 89 ? 9.683 -4.177 -14.845 1.00 87.56 89 TYR A C 1
ATOM 698 O O . TYR A 1 89 ? 10.683 -4.775 -15.245 1.00 87.56 89 TYR A O 1
ATOM 706 N N . LEU A 1 90 ? 8.539 -4.158 -15.534 1.00 86.75 90 LEU A N 1
ATOM 707 C CA . LEU A 1 90 ? 8.369 -4.846 -16.811 1.00 86.75 90 LEU A CA 1
ATOM 708 C C . LEU A 1 90 ? 9.261 -4.242 -17.895 1.00 86.75 90 LEU A C 1
ATOM 710 O O . LEU A 1 90 ? 9.971 -4.997 -18.549 1.00 86.75 90 LEU A O 1
ATOM 714 N N . SER A 1 91 ? 9.317 -2.911 -18.027 1.00 86.06 91 SER A N 1
ATOM 715 C CA . SER A 1 91 ? 10.190 -2.272 -19.022 1.00 86.06 91 SER A CA 1
ATOM 716 C C . SER A 1 91 ? 11.668 -2.589 -18.803 1.00 86.06 91 SER A C 1
ATOM 718 O O . SER A 1 91 ? 12.397 -2.795 -19.766 1.00 86.06 91 SER A O 1
ATOM 720 N N . ALA A 1 92 ? 12.102 -2.685 -17.540 1.00 85.62 92 ALA A N 1
ATOM 721 C CA . ALA A 1 92 ? 13.472 -3.065 -17.203 1.00 85.62 92 ALA A CA 1
ATOM 722 C C . ALA A 1 92 ? 13.783 -4.534 -17.546 1.00 85.62 92 ALA A C 1
ATOM 724 O O . ALA A 1 92 ? 14.942 -4.881 -17.748 1.00 85.62 92 ALA A O 1
ATOM 725 N N . ARG A 1 93 ? 12.765 -5.404 -17.604 1.00 88.00 93 ARG A N 1
ATOM 726 C CA . ARG A 1 93 ? 12.913 -6.823 -17.964 1.00 88.00 93 ARG A CA 1
ATOM 727 C C . ARG A 1 93 ? 12.789 -7.100 -19.457 1.00 88.00 93 ARG A C 1
ATOM 729 O O . ARG A 1 93 ? 13.421 -8.035 -19.934 1.00 88.00 93 ARG A O 1
ATOM 736 N N . THR A 1 94 ? 11.954 -6.355 -20.174 1.00 86.56 94 THR A N 1
ATOM 737 C CA . THR A 1 94 ? 11.658 -6.607 -21.594 1.00 86.56 94 THR A CA 1
ATOM 738 C C . THR A 1 94 ? 12.517 -5.780 -22.547 1.00 86.56 94 THR A C 1
ATOM 740 O O . THR A 1 94 ? 12.247 -5.788 -23.747 1.00 86.56 94 THR A O 1
ATOM 743 N N . ASP A 1 95 ? 13.494 -5.032 -22.020 1.00 80.06 95 ASP A N 1
ATOM 744 C CA . ASP A 1 95 ? 14.351 -4.088 -22.758 1.00 80.06 95 ASP A CA 1
ATOM 745 C C . ASP A 1 95 ? 13.541 -3.124 -23.648 1.00 80.06 95 ASP A C 1
ATOM 747 O O . ASP A 1 95 ? 13.981 -2.625 -24.681 1.00 80.06 95 ASP A O 1
ATOM 751 N N . THR A 1 96 ? 12.281 -2.895 -23.260 1.00 78.19 96 THR A N 1
ATOM 752 C CA . THR A 1 96 ? 11.363 -2.035 -23.991 1.00 78.19 96 THR A CA 1
ATOM 753 C C . THR A 1 96 ? 11.619 -0.607 -23.532 1.00 78.19 96 THR A C 1
ATOM 755 O O . THR A 1 96 ? 11.416 -0.314 -22.348 1.00 78.19 96 THR A O 1
ATOM 758 N N . PRO A 1 97 ? 12.040 0.302 -24.427 1.00 74.19 97 PRO A N 1
ATOM 759 C CA . PRO A 1 97 ? 12.328 1.671 -24.041 1.00 74.19 97 PRO A CA 1
ATOM 760 C C . PRO A 1 97 ? 11.048 2.337 -23.532 1.00 74.19 97 PRO A C 1
ATOM 762 O O . PRO A 1 97 ? 10.078 2.528 -24.267 1.00 74.19 97 PRO A O 1
ATOM 765 N N . MET A 1 98 ? 11.039 2.704 -22.250 1.00 77.88 98 MET A N 1
ATOM 766 C CA . MET A 1 98 ? 9.997 3.568 -21.712 1.00 77.88 98 MET A CA 1
ATOM 767 C C . MET A 1 98 ? 10.278 4.996 -22.162 1.00 77.88 98 MET A C 1
ATOM 769 O O . MET A 1 98 ? 11.180 5.655 -21.646 1.00 77.88 98 MET A O 1
ATOM 773 N N . HIS A 1 99 ? 9.458 5.478 -23.092 1.00 74.38 99 HIS A N 1
ATOM 774 C CA . HIS A 1 99 ? 9.544 6.839 -23.623 1.00 74.38 99 HIS A CA 1
ATOM 775 C C . HIS A 1 99 ? 9.393 7.931 -22.540 1.00 74.38 99 HIS A C 1
ATOM 777 O O . HIS A 1 99 ? 9.846 9.054 -22.730 1.00 74.38 99 HIS A O 1
ATOM 783 N N . ASP A 1 100 ? 8.837 7.556 -21.382 1.00 85.19 100 ASP A N 1
ATOM 784 C CA . ASP A 1 100 ? 8.407 8.433 -20.292 1.00 85.19 100 ASP A CA 1
ATOM 785 C C . ASP A 1 100 ? 9.027 8.057 -18.931 1.00 85.19 100 ASP A C 1
ATOM 787 O O . ASP A 1 100 ? 8.421 8.234 -17.873 1.00 85.19 100 ASP A O 1
ATOM 791 N N . LEU A 1 101 ? 10.251 7.515 -18.908 1.00 85.44 101 LEU A N 1
ATOM 792 C CA . LEU A 1 101 ? 10.884 7.091 -17.649 1.00 85.44 101 LEU A CA 1
ATOM 793 C C . LEU A 1 101 ? 11.003 8.247 -16.637 1.00 85.44 101 LEU A C 1
ATOM 795 O O . LEU A 1 101 ? 10.686 8.071 -15.464 1.00 85.44 101 LEU A O 1
ATOM 799 N N . ARG A 1 102 ? 11.413 9.447 -17.078 1.00 87.69 102 ARG A N 1
ATOM 800 C CA . ARG A 1 102 ? 11.559 10.614 -16.185 1.00 87.69 102 ARG A CA 1
ATOM 801 C C . ARG A 1 102 ? 10.226 11.074 -15.596 1.00 87.69 102 ARG A C 1
ATOM 803 O O . ARG A 1 102 ? 10.166 11.353 -14.402 1.00 87.69 102 ARG A O 1
ATOM 810 N N . SER A 1 103 ? 9.175 11.146 -16.409 1.00 89.06 103 SER A N 1
ATOM 811 C CA . SER A 1 103 ? 7.838 11.546 -15.952 1.00 89.06 103 SER A CA 1
ATOM 812 C C . SER A 1 103 ? 7.222 10.488 -15.037 1.00 89.06 103 SER A C 1
ATOM 814 O O . SER A 1 103 ? 6.625 10.838 -14.023 1.00 89.06 103 SER A O 1
ATOM 816 N N . THR A 1 104 ? 7.451 9.203 -15.320 1.00 89.31 104 THR A N 1
ATOM 817 C CA . THR A 1 104 ? 7.019 8.089 -14.461 1.00 89.31 104 THR A CA 1
ATOM 818 C C . THR A 1 104 ? 7.697 8.138 -13.092 1.00 89.31 104 THR A C 1
ATOM 820 O O . THR A 1 104 ? 7.019 8.060 -12.069 1.00 89.31 104 THR A O 1
ATOM 823 N N . THR A 1 105 ? 9.018 8.338 -13.050 1.00 91.31 105 THR A N 1
ATOM 824 C CA . THR A 1 105 ? 9.758 8.477 -11.787 1.00 91.31 105 THR A CA 1
ATOM 825 C C . THR A 1 105 ? 9.301 9.707 -11.002 1.00 91.31 105 THR A C 1
ATOM 827 O O . THR A 1 105 ? 9.065 9.608 -9.802 1.00 91.31 105 THR A O 1
ATOM 830 N N . ALA A 1 106 ? 9.103 10.852 -11.666 1.00 92.50 106 ALA A N 1
ATOM 831 C CA . ALA A 1 106 ? 8.584 12.053 -11.013 1.00 92.50 106 ALA A CA 1
ATOM 832 C C . ALA A 1 106 ? 7.175 11.831 -10.432 1.00 92.50 106 ALA A C 1
ATOM 834 O O . ALA A 1 106 ? 6.903 12.231 -9.301 1.00 92.50 106 ALA A O 1
ATOM 835 N N . ARG A 1 107 ? 6.289 11.140 -11.166 1.00 94.38 107 ARG A N 1
ATOM 836 C CA . ARG A 1 107 ? 4.947 10.792 -10.678 1.00 94.38 107 ARG A CA 1
ATOM 837 C C . ARG A 1 107 ? 5.003 9.852 -9.477 1.00 94.38 107 ARG A C 1
ATOM 839 O O . ARG A 1 107 ? 4.225 10.038 -8.549 1.00 94.38 107 ARG A O 1
ATOM 846 N N . LEU A 1 108 ? 5.923 8.887 -9.455 1.00 92.38 108 LEU A N 1
ATOM 847 C CA . LEU A 1 108 ? 6.113 8.001 -8.303 1.00 92.38 108 LEU A CA 1
ATOM 848 C C . LEU A 1 108 ? 6.547 8.751 -7.043 1.00 92.38 108 LEU A C 1
ATOM 850 O O . LEU A 1 108 ? 6.042 8.442 -5.968 1.00 92.38 108 LEU A O 1
ATOM 854 N N . GLU A 1 109 ? 7.439 9.735 -7.159 1.00 94.38 109 GLU A N 1
ATOM 855 C C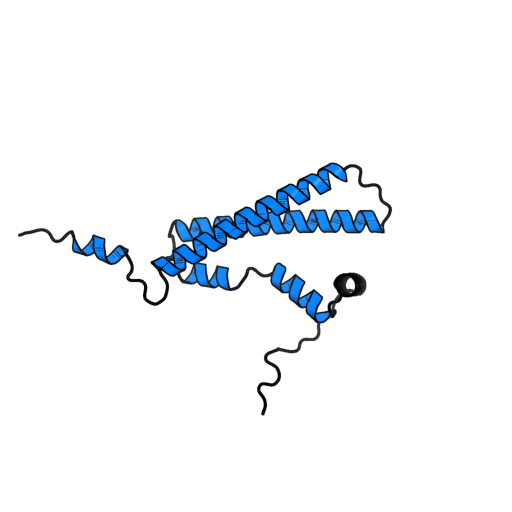A . GLU A 1 109 ? 7.833 10.569 -6.015 1.00 94.38 109 GLU A CA 1
ATOM 856 C C . GLU A 1 109 ? 6.660 11.408 -5.492 1.00 94.38 109 GLU A C 1
ATOM 858 O O . GLU A 1 109 ? 6.424 11.451 -4.285 1.00 94.38 109 GLU A O 1
ATOM 863 N N . ILE A 1 110 ? 5.856 11.984 -6.393 1.00 94.94 110 ILE A N 1
ATOM 864 C CA . ILE A 1 110 ? 4.624 12.694 -6.018 1.00 94.94 110 ILE A CA 1
ATOM 865 C C . ILE A 1 110 ? 3.662 11.749 -5.290 1.00 94.94 110 ILE A C 1
ATOM 867 O O . ILE A 1 110 ? 3.212 12.065 -4.193 1.00 94.94 110 ILE A O 1
ATOM 871 N N . LEU A 1 111 ? 3.401 10.564 -5.846 1.00 90.12 111 LEU A N 1
ATOM 872 C CA . LEU A 1 111 ? 2.508 9.579 -5.233 1.00 90.12 111 LEU A CA 1
ATOM 873 C C . LEU A 1 111 ? 3.012 9.116 -3.865 1.00 90.12 111 LEU A C 1
ATOM 875 O O . LEU A 1 111 ? 2.215 8.947 -2.950 1.00 90.12 111 LEU A O 1
ATOM 879 N N . ARG A 1 112 ? 4.326 8.924 -3.691 1.00 91.94 112 ARG A N 1
ATOM 880 C CA . ARG A 1 112 ? 4.919 8.586 -2.385 1.00 91.94 112 ARG A CA 1
ATOM 881 C C . ARG A 1 112 ? 4.648 9.678 -1.356 1.00 91.94 112 ARG A C 1
ATOM 883 O O . ARG A 1 112 ? 4.284 9.357 -0.228 1.00 91.94 112 ARG A O 1
ATOM 890 N N . HIS A 1 113 ? 4.793 10.940 -1.749 1.00 94.50 113 HIS A N 1
ATOM 891 C CA . HIS A 1 113 ? 4.500 12.069 -0.876 1.00 94.50 113 HIS A CA 1
ATOM 892 C C . HIS A 1 113 ? 3.003 12.173 -0.544 1.00 94.50 113 HIS A C 1
ATOM 894 O O . HIS A 1 113 ? 2.645 12.291 0.624 1.00 94.50 113 HIS A O 1
ATOM 900 N N . GLU A 1 114 ? 2.123 12.057 -1.542 1.00 93.00 114 GLU A N 1
ATOM 901 C CA . GLU A 1 114 ? 0.664 12.089 -1.356 1.00 93.00 114 GLU A CA 1
ATOM 902 C C . GLU A 1 114 ? 0.171 10.945 -0.456 1.00 93.00 114 GLU A C 1
ATOM 904 O O . GLU A 1 114 ? -0.671 11.162 0.416 1.00 93.00 114 GLU A O 1
ATOM 909 N N . ILE A 1 115 ? 0.731 9.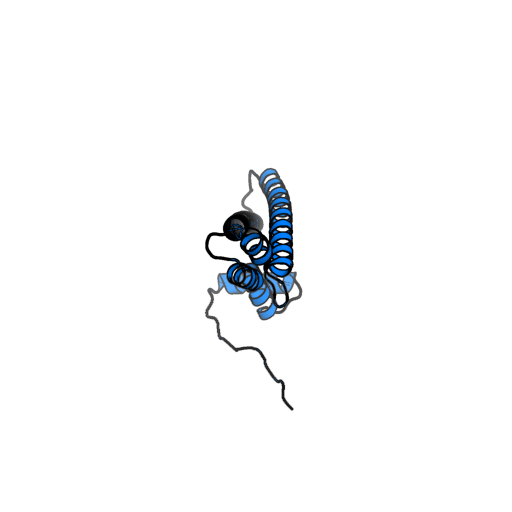742 -0.619 1.00 89.56 115 ILE A N 1
ATOM 910 C CA . ILE A 1 115 ? 0.462 8.591 0.253 1.00 89.56 115 ILE A CA 1
ATOM 911 C C . ILE A 1 115 ? 0.866 8.912 1.692 1.00 89.56 115 ILE A C 1
ATOM 913 O O . ILE A 1 115 ? 0.051 8.726 2.590 1.00 89.56 115 ILE A O 1
ATOM 917 N N . ALA A 1 116 ? 2.073 9.442 1.912 1.00 90.25 116 ALA A N 1
ATOM 918 C CA . ALA A 1 116 ? 2.553 9.768 3.254 1.00 90.25 116 ALA A CA 1
ATOM 919 C C . ALA A 1 116 ? 1.668 10.818 3.953 1.00 90.25 116 ALA A C 1
ATOM 921 O O . ALA A 1 116 ? 1.350 10.673 5.133 1.00 90.25 116 ALA A O 1
ATOM 922 N N . LEU A 1 117 ? 1.221 11.847 3.223 1.00 90.69 117 LEU A N 1
ATOM 923 C CA . LEU A 1 117 ? 0.292 12.852 3.752 1.00 90.69 117 LEU A CA 1
ATOM 924 C C . LEU A 1 117 ? -1.065 12.241 4.119 1.00 90.69 117 LEU A C 1
ATOM 926 O O . LEU A 1 117 ? -1.620 12.539 5.177 1.00 90.69 117 LEU A O 1
ATOM 930 N N . CYS A 1 118 ? -1.596 11.373 3.259 1.00 88.31 118 CYS A N 1
ATOM 931 C CA . CYS A 1 118 ? -2.878 10.718 3.491 1.00 88.31 118 CYS A CA 1
ATOM 932 C C . CYS A 1 118 ? -2.810 9.757 4.690 1.00 88.31 118 CYS A C 1
ATOM 934 O O . CYS A 1 118 ? -3.686 9.776 5.553 1.00 88.31 118 CYS A O 1
ATOM 936 N N . GLU A 1 119 ? -1.723 8.991 4.810 1.00 88.50 119 GLU A N 1
ATOM 937 C CA . GLU A 1 119 ? -1.455 8.128 5.964 1.00 88.50 119 GLU A CA 1
ATOM 938 C C . GLU A 1 119 ? -1.361 8.934 7.264 1.00 88.50 119 GLU A C 1
ATOM 940 O O . GLU A 1 119 ? -1.970 8.554 8.264 1.00 88.50 119 GLU A O 1
ATOM 945 N N . GLN A 1 120 ? -0.663 10.073 7.253 1.00 88.94 120 GLN A N 1
ATOM 946 C CA . GLN A 1 120 ? -0.576 10.954 8.418 1.00 88.94 120 GLN A CA 1
ATOM 947 C C . GLN A 1 120 ? -1.953 11.495 8.829 1.00 88.94 120 GLN A C 1
ATOM 949 O O . GLN A 1 120 ? -2.281 11.497 10.016 1.00 88.94 120 GLN A O 1
ATOM 954 N N . SER A 1 121 ? -2.772 11.912 7.861 1.00 86.38 121 SER A N 1
ATOM 955 C CA . SER A 1 121 ? -4.137 12.381 8.119 1.00 86.38 121 SER A CA 1
ATOM 956 C C . SER A 1 121 ? -5.007 11.280 8.732 1.00 86.38 121 SER A C 1
ATOM 958 O O . SER A 1 121 ? -5.653 11.510 9.753 1.00 86.38 121 SER A O 1
ATOM 960 N N . ILE A 1 122 ? -4.957 10.059 8.191 1.00 84.88 122 ILE A N 1
ATOM 961 C CA . ILE A 1 122 ? -5.677 8.899 8.739 1.00 84.88 122 ILE A CA 1
ATOM 962 C C . ILE A 1 122 ? -5.224 8.597 10.173 1.00 84.88 122 ILE A C 1
ATOM 964 O O . ILE A 1 122 ? -6.061 8.343 11.038 1.00 84.88 122 ILE A O 1
ATOM 968 N N . GLN A 1 123 ? -3.922 8.657 10.464 1.00 84.75 123 GLN A N 1
ATOM 969 C CA . GLN A 1 123 ? -3.414 8.464 11.827 1.00 84.75 123 GLN A CA 1
ATOM 970 C C . GLN A 1 123 ? -3.914 9.545 12.791 1.00 84.75 123 GLN A C 1
ATOM 972 O O . GLN A 1 123 ? -4.300 9.235 13.918 1.00 84.75 123 GLN A O 1
ATOM 977 N N . GLN A 1 124 ? -3.976 10.801 12.348 1.00 85.12 124 GLN A N 1
ATOM 978 C CA . GLN A 1 124 ? -4.543 11.883 13.147 1.00 85.12 124 GLN A CA 1
ATOM 979 C C . GLN A 1 124 ? -6.031 11.645 13.442 1.00 85.12 124 GLN A C 1
ATOM 981 O O . GLN A 1 124 ? -6.440 11.757 14.598 1.00 85.12 124 GLN A O 1
ATOM 986 N N . PHE A 1 125 ? -6.814 11.232 12.441 1.00 83.19 125 PHE A N 1
ATOM 987 C CA . PHE A 1 125 ? -8.219 10.864 12.634 1.00 83.19 125 PHE A CA 1
ATOM 988 C C . PHE A 1 125 ? -8.386 9.706 13.620 1.00 83.19 125 PHE A C 1
ATOM 990 O O . PHE A 1 125 ? -9.266 9.758 14.476 1.00 83.19 125 PHE A O 1
ATOM 997 N N . LYS A 1 126 ? -7.529 8.680 13.549 1.00 80.25 126 LYS A N 1
ATOM 998 C CA . LYS A 1 126 ? -7.542 7.553 14.496 1.00 80.25 126 LYS A CA 1
ATOM 999 C C . LYS A 1 126 ? -7.294 8.020 15.932 1.00 80.25 126 LYS A C 1
ATOM 1001 O O . LYS A 1 126 ? -8.024 7.620 16.837 1.00 80.25 126 LYS A O 1
ATOM 1006 N N . LEU A 1 127 ? -6.300 8.883 16.145 1.00 81.12 127 LEU A N 1
ATOM 1007 C CA . LEU A 1 127 ? -5.997 9.440 17.467 1.00 81.12 127 LEU A CA 1
ATOM 1008 C C . LEU A 1 127 ? -7.149 10.298 18.004 1.00 81.12 127 LEU A C 1
ATOM 1010 O O . LEU A 1 127 ? -7.512 10.173 19.172 1.00 81.12 127 LEU A O 1
ATOM 1014 N N . GLU A 1 128 ? -7.751 11.133 17.157 1.00 81.50 128 GLU A N 1
ATOM 1015 C CA . GLU A 1 128 ? -8.896 11.964 17.533 1.00 81.50 128 GLU A CA 1
ATOM 1016 C C . GLU A 1 128 ? -10.141 11.121 17.849 1.00 81.50 128 GLU A C 1
ATOM 1018 O O . GLU A 1 128 ? -10.834 11.380 18.836 1.00 81.50 128 GLU A O 1
ATOM 1023 N N . ALA A 1 129 ? -10.403 10.078 17.059 1.00 76.81 129 ALA A N 1
ATOM 1024 C CA . ALA A 1 129 ? -11.486 9.135 17.305 1.00 76.81 129 ALA A CA 1
ATOM 1025 C C . ALA A 1 129 ? -11.298 8.410 18.646 1.00 76.81 129 ALA A C 1
ATOM 1027 O O . ALA A 1 129 ? -12.218 8.376 19.459 1.00 76.81 129 ALA A O 1
ATOM 1028 N N . LEU A 1 130 ? -10.094 7.905 18.932 1.00 75.25 130 LEU A N 1
ATOM 1029 C CA . LEU A 1 130 ? -9.785 7.250 20.206 1.00 75.25 130 LEU A CA 1
ATOM 1030 C C . LEU A 1 130 ? -9.887 8.206 21.403 1.00 75.25 130 LEU A C 1
ATOM 1032 O O . LEU A 1 130 ? -10.384 7.808 22.453 1.00 75.25 130 LEU A O 1
ATOM 1036 N N . ALA A 1 131 ? -9.467 9.465 21.258 1.00 77.44 131 ALA A N 1
ATOM 1037 C CA . ALA A 1 131 ? -9.571 10.456 22.328 1.00 77.44 131 ALA A CA 1
ATOM 1038 C C . ALA A 1 131 ? -11.030 10.824 22.659 1.00 77.44 131 ALA A C 1
ATOM 1040 O O . ALA A 1 131 ? -11.366 11.035 23.824 1.00 77.44 131 ALA A O 1
ATOM 1041 N N . ASN A 1 132 ? -11.894 10.901 21.643 1.00 75.94 132 ASN A N 1
ATOM 1042 C CA . ASN A 1 132 ? -13.280 11.347 21.799 1.00 75.94 132 ASN A CA 1
ATOM 1043 C C . ASN A 1 132 ? -14.286 10.209 22.045 1.00 75.94 132 ASN A C 1
ATOM 1045 O O . ASN A 1 132 ? -15.350 10.476 22.603 1.00 75.94 132 ASN A O 1
ATOM 1049 N N . TYR A 1 133 ? -13.969 8.984 21.614 1.00 71.38 133 TYR A N 1
ATOM 1050 C CA . TYR A 1 133 ? -14.898 7.845 21.602 1.00 71.38 133 TYR A CA 1
ATOM 1051 C C . TYR A 1 133 ? -14.285 6.529 22.116 1.00 71.38 133 TYR A C 1
ATOM 1053 O O . TYR A 1 133 ? -14.973 5.512 22.188 1.00 71.38 133 TYR A O 1
ATOM 1061 N N . GLY A 1 134 ? -13.002 6.513 22.490 1.00 66.94 134 GLY A N 1
ATOM 1062 C CA . GLY A 1 134 ? -12.342 5.327 23.036 1.00 66.94 134 GLY A CA 1
ATOM 1063 C C . GLY A 1 134 ? -12.855 4.921 24.428 1.00 66.94 134 GLY A C 1
ATOM 1064 O O . GLY A 1 134 ? -13.525 5.706 25.110 1.00 66.94 134 GLY A O 1
ATOM 1065 N N . PRO A 1 135 ? -12.530 3.699 24.890 1.00 54.47 135 PRO A N 1
ATOM 1066 C CA . PRO A 1 135 ? -12.958 3.192 26.192 1.00 54.47 135 PRO A CA 1
ATOM 1067 C C . PRO A 1 135 ? -12.414 4.077 27.325 1.00 54.47 135 PRO A C 1
ATOM 1069 O O . PRO A 1 135 ? -11.209 4.150 27.548 1.00 54.47 135 PRO A O 1
ATOM 1072 N N . GLY A 1 136 ? -13.319 4.766 28.029 1.00 58.78 136 GLY A N 1
ATOM 1073 C CA . GLY A 1 136 ? -12.995 5.731 29.090 1.00 58.78 136 GLY A CA 1
ATOM 1074 C C . GLY A 1 136 ? -13.161 7.205 28.697 1.00 58.78 136 GLY A C 1
ATOM 1075 O O . GLY A 1 136 ? -13.057 8.073 29.563 1.00 58.78 136 GLY A O 1
ATOM 1076 N N . SER A 1 137 ? -13.463 7.506 27.431 1.00 53.38 137 SER A N 1
ATOM 1077 C CA . SER A 1 137 ? -13.876 8.850 27.020 1.00 53.38 137 SER A CA 1
ATOM 1078 C C . SER A 1 137 ? -15.300 9.139 27.515 1.00 53.38 137 SER A C 1
ATOM 1080 O O . SER A 1 137 ? -16.208 8.321 27.371 1.00 53.38 137 SER A O 1
ATOM 1082 N N . VAL A 1 138 ? -15.506 10.301 28.142 1.00 52.91 138 VAL A N 1
ATOM 1083 C CA . VAL A 1 138 ? -16.857 10.810 28.411 1.00 52.91 138 VAL A CA 1
ATOM 1084 C C . VAL A 1 138 ? -17.339 11.442 27.105 1.00 52.91 138 VAL A C 1
ATOM 1086 O O . VAL A 1 138 ? -16.710 12.407 26.658 1.00 52.91 138 VAL A O 1
ATOM 1089 N N . PRO A 1 139 ? -18.417 10.942 26.472 1.00 54.09 139 PRO A N 1
ATOM 1090 C CA . PRO A 1 139 ? -18.892 11.516 25.226 1.00 54.09 139 PRO A CA 1
ATOM 1091 C C . PRO A 1 139 ? -19.252 12.987 25.456 1.00 54.09 139 PRO A C 1
ATOM 1093 O O . PRO A 1 139 ? -20.171 13.307 26.213 1.00 54.09 139 PRO A O 1
ATOM 1096 N N . LYS A 1 140 ? -18.540 13.900 24.779 1.00 54.47 140 LYS A N 1
ATOM 1097 C CA . LYS A 1 140 ? -18.774 15.357 24.862 1.00 54.47 140 LYS A CA 1
ATOM 1098 C C . LYS A 1 140 ? -20.231 15.748 24.579 1.00 54.47 140 LYS A C 1
ATOM 1100 O O . LYS A 1 140 ? -20.692 16.772 25.072 1.00 54.47 140 LYS A O 1
ATOM 1105 N N . HIS A 1 141 ? -20.973 14.914 23.851 1.00 50.59 141 HIS A N 1
ATOM 1106 C CA . HIS A 1 141 ? -22.375 15.151 23.514 1.00 50.59 141 HIS A CA 1
ATOM 1107 C C . HIS A 1 141 ? -23.353 15.120 24.704 1.00 50.59 141 HIS A C 1
ATOM 1109 O O . HIS A 1 141 ? -24.443 15.679 24.585 1.00 50.59 141 HIS A O 1
ATOM 1115 N N . GLU A 1 142 ? -22.995 14.550 25.861 1.00 46.44 142 GLU A N 1
ATOM 1116 C CA . GLU A 1 142 ? -23.885 14.578 27.037 1.00 46.44 142 GLU A CA 1
ATOM 1117 C C . GLU A 1 142 ? -23.822 15.888 27.844 1.00 46.44 142 GLU A C 1
ATOM 1119 O O . GLU A 1 142 ? -24.726 16.160 28.642 1.00 46.44 142 GLU A O 1
ATOM 1124 N N . ALA A 1 143 ? -22.801 16.727 27.634 1.00 46.94 143 ALA A N 1
ATOM 1125 C CA . ALA A 1 143 ? -22.673 18.001 28.343 1.00 46.94 143 ALA A CA 1
ATOM 1126 C C . ALA A 1 143 ? -23.639 19.075 27.802 1.00 46.94 143 ALA A C 1
ATOM 1128 O O . ALA A 1 143 ? -24.196 19.848 28.583 1.00 46.94 143 ALA A O 1
ATOM 1129 N N . ASP A 1 144 ? -23.924 19.073 26.497 1.00 47.69 144 ASP A N 1
ATOM 1130 C CA . ASP A 1 144 ? -24.788 20.086 25.873 1.00 47.69 144 ASP A CA 1
ATOM 1131 C C . ASP A 1 144 ? -26.290 19.788 26.010 1.00 47.69 144 ASP A C 1
ATOM 1133 O O . ASP A 1 144 ? -27.113 20.706 26.045 1.00 47.69 144 ASP A O 1
ATOM 1137 N N . ALA A 1 145 ? -26.680 18.519 26.173 1.00 50.09 145 ALA A N 1
ATOM 1138 C CA . ALA A 1 145 ? -28.087 18.146 26.347 1.00 50.09 145 ALA A CA 1
ATOM 1139 C C . ALA A 1 145 ? -28.641 18.493 27.746 1.00 50.09 145 ALA A C 1
ATOM 1141 O O . ALA A 1 145 ? -29.844 18.713 27.902 1.00 50.09 145 ALA A O 1
ATOM 1142 N N . LYS A 1 146 ? -27.786 18.596 28.776 1.00 50.88 146 LYS A N 1
ATOM 1143 C CA . LYS A 1 146 ? -28.210 18.924 30.154 1.00 50.88 146 LYS A CA 1
ATOM 1144 C C . LYS A 1 146 ? -28.305 20.429 30.442 1.00 50.88 146 LYS A C 1
ATOM 1146 O O . LYS A 1 146 ? -28.885 20.799 31.462 1.00 50.88 146 LYS A O 1
ATOM 1151 N N . ALA A 1 147 ? -27.825 21.294 29.545 1.00 53.41 147 ALA A N 1
ATOM 1152 C CA . ALA A 1 147 ? -27.879 22.753 29.704 1.00 53.41 147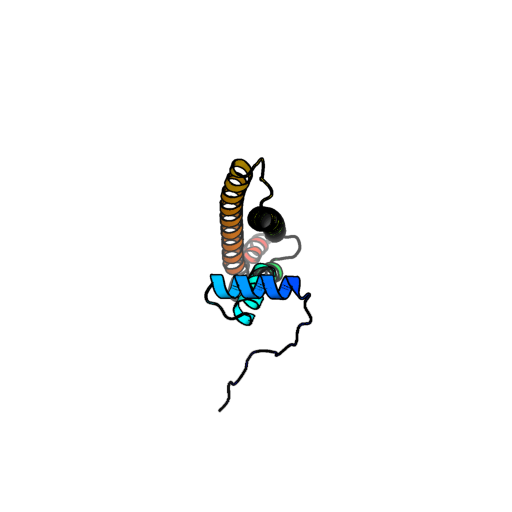 ALA A CA 1
ATOM 1153 C C . ALA A 1 147 ? -29.215 23.393 29.263 1.00 53.41 147 ALA A C 1
ATOM 1155 O O . ALA A 1 147 ? -29.435 24.582 29.489 1.00 53.41 147 ALA A O 1
ATOM 1156 N N . ARG A 1 148 ? -30.139 22.624 28.669 1.00 52.12 148 ARG A N 1
ATOM 1157 C CA . ARG A 1 148 ? -31.465 23.103 28.238 1.00 52.12 148 ARG A CA 1
ATOM 1158 C C . ARG A 1 148 ? -32.593 22.459 29.045 1.00 52.12 148 ARG A C 1
ATOM 1160 O O . ARG A 1 148 ? -33.448 21.774 28.495 1.00 52.12 148 ARG A O 1
ATOM 1167 N N . LYS A 1 149 ? -32.621 22.681 30.361 1.00 52.53 149 LYS A N 1
ATOM 1168 C CA . LYS A 1 149 ? -33.874 22.536 31.121 1.00 52.53 149 LYS A CA 1
ATOM 1169 C C . LYS A 1 149 ? -34.591 23.891 31.138 1.00 52.53 149 LYS A C 1
ATOM 1171 O O . LYS A 1 149 ? -33.987 24.857 31.608 1.00 52.53 149 LYS A O 1
ATOM 1176 N N . PRO A 1 150 ? -35.836 24.000 30.642 1.00 56.69 150 PRO A N 1
ATOM 1177 C CA . PRO A 1 150 ? -36.613 25.221 30.801 1.00 56.69 150 PRO A CA 1
ATOM 1178 C C . PRO A 1 150 ? -36.964 25.400 32.286 1.00 56.69 150 PRO A C 1
ATOM 1180 O O . PRO A 1 150 ? -37.398 24.455 32.948 1.00 56.69 150 PRO A O 1
ATOM 1183 N N . LYS A 1 151 ? -36.708 26.599 32.821 1.00 52.06 151 LYS A N 1
ATOM 1184 C CA . LYS A 1 151 ? -37.214 27.023 34.136 1.00 52.06 151 LYS A CA 1
ATOM 1185 C C . LYS A 1 151 ? -38.745 27.213 34.059 1.00 52.06 151 LYS A C 1
ATOM 1187 O O . LYS A 1 151 ? -39.225 27.503 32.964 1.00 52.06 151 LYS A O 1
ATOM 1192 N N . PRO A 1 152 ? -39.462 26.998 35.180 1.00 64.00 152 PRO A N 1
ATOM 1193 C CA . PRO A 1 152 ? -40.923 26.900 35.238 1.00 64.00 152 PRO A CA 1
ATOM 1194 C C . PRO A 1 152 ? -41.645 28.206 34.906 1.00 64.00 152 PRO A C 1
ATOM 1196 O O . PRO A 1 152 ? -41.035 29.284 35.103 1.00 64.00 152 PRO A O 1
#

Sequence (152 aa):
MDDEDRYTRITLRIPKDLHQVLTTAAERTSKSLNAEIIGRLQASVPDDTESAALEVLPEGSALRHDLQSSIAQLHKLRNEKAILELRMYLSARTDTPMHDLRSTTARLEILRHEIALCEQSIQQFKLEALANYGPGSVPKHEADAKARKPKP

Foldseek 3Di:
DDPPDPDDDDDDDDDPVVLVVLVVVCVVVVHDSVVSVVVVVCVLDDDVLLVVLLVLDDPPDPLNVVLVVLVVVLNVLVVVLVVLVVVVVVCVVVVPDDPCPVVSVVSNVVSVVSNVVSVVVNVVSSVVSCQQRNDPHDNPVVVVVVVDDDDD